Protein AF-A0A512IS83-F1 (afdb_monomer_lite)

Sequence (180 aa):
MSALTPNPHRARMHGPIPAVVPPTDVPPQGSPLRDGRAPLRHCPACGGERQLVRRSDGSGVGFRLFCSGCNSAKQKAYRAAHPGFSTTKNRRWQCANPEKRRAHQAVCRALRSGTLTKGPCATCGTTKRVEAHHEDYARPLVVTWFCRRHHLARHREIAAETAAATHQKLYRETRGSAHV

Organism: NCBI:txid1176176

pLDDT: mean 80.38, std 16.74, range [46.81, 97.44]

Secondary structure (DSSP, 8-state):
----PPP-------PPPP----------TTPPPTTSPPPEEE-TTT--EEEPPBPSSS-SS-B-SS-HHHHHHHHHHHHHHSTTHHHHHHHHHHHH-HHHHHHHHHHHHHHHHTSS-PPPPTTT---TTEEEE-S-TTSTT--EEEEHHHHHHHHHHHHHHHHHHHHHHHHHHHHHTT--

Radius of gyration: 33.94 Å; chains: 1; bounding box: 106×54×71 Å

Foldseek 3Di:
DDDDDDDDDDDDDPDDDPPPPDPPPPPPPDDDDPPPFADWDAAPVPRDIDGFDDDPLPPGPDTDNHDPVVVVVVVVVVCVVPPCPVVVVVVVVCVVCVLQVVLVVVCVVCCVVVVDDAFAAPPPRHPPQWDWDDPDSVPSRPTHIHHPNVSVVVVVVVVVVVVVVVVVVVVCVVVVVPPD

Structure (mmCIF, N/CA/C/O backbone):
data_AF-A0A512IS83-F1
#
_entry.id   AF-A0A512IS83-F1
#
loop_
_atom_site.group_PDB
_atom_site.id
_atom_site.type_symbol
_atom_site.label_atom_id
_atom_site.label_alt_id
_atom_site.label_comp_id
_atom_site.label_asym_id
_atom_site.label_entity_id
_atom_site.label_seq_id
_atom_site.pdbx_PDB_ins_code
_atom_site.Cartn_x
_atom_site.Cartn_y
_atom_site.Cartn_z
_atom_site.occupancy
_atom_site.B_iso_or_equiv
_atom_site.auth_seq_id
_atom_site.auth_comp_id
_atom_site.auth_asym_id
_atom_site.auth_atom_id
_atom_site.pdbx_PDB_model_num
ATOM 1 N N . MET A 1 1 ? 85.974 -36.947 -41.679 1.00 53.56 1 MET A N 1
ATOM 2 C CA . MET A 1 1 ? 86.703 -36.710 -40.418 1.00 53.56 1 MET A CA 1
ATOM 3 C C . MET A 1 1 ? 87.135 -35.260 -40.400 1.00 53.56 1 MET A C 1
ATOM 5 O O . MET A 1 1 ? 88.064 -34.909 -41.109 1.00 53.56 1 MET A O 1
ATOM 9 N N . SER A 1 2 ? 86.413 -34.417 -39.665 1.00 49.31 2 SER A N 1
ATOM 10 C CA . SER A 1 2 ? 86.765 -33.007 -39.488 1.00 49.31 2 SER A CA 1
ATOM 11 C C . SER A 1 2 ? 86.491 -32.654 -38.037 1.00 49.31 2 SER A C 1
ATOM 13 O O . SER A 1 2 ? 85.346 -32.485 -37.630 1.00 49.31 2 SER A O 1
ATOM 15 N N . ALA A 1 3 ? 87.565 -32.644 -37.255 1.00 50.62 3 ALA A N 1
ATOM 16 C CA . ALA A 1 3 ? 87.591 -32.067 -35.928 1.00 50.62 3 ALA A CA 1
ATOM 17 C C . ALA A 1 3 ? 87.658 -30.542 -36.077 1.00 50.62 3 ALA A C 1
ATOM 19 O O . ALA A 1 3 ? 88.547 -30.030 -36.757 1.00 50.62 3 ALA A O 1
ATOM 20 N N . LEU A 1 4 ? 86.731 -29.829 -35.440 1.00 57.41 4 LEU A N 1
ATOM 21 C CA . LEU A 1 4 ? 86.860 -28.401 -35.175 1.00 57.41 4 LEU A CA 1
ATOM 22 C C . LEU A 1 4 ? 86.756 -28.186 -33.665 1.00 57.41 4 LEU A C 1
ATOM 24 O O . LEU A 1 4 ? 85.874 -28.704 -32.984 1.00 57.41 4 LEU A O 1
ATOM 28 N N . THR A 1 5 ? 87.761 -27.475 -33.182 1.00 61.50 5 THR A N 1
ATOM 29 C CA . THR A 1 5 ? 88.147 -27.165 -31.808 1.00 61.50 5 THR A CA 1
ATOM 30 C C . THR A 1 5 ? 87.130 -26.299 -31.050 1.00 61.50 5 THR A C 1
ATOM 32 O O . THR A 1 5 ? 86.415 -25.514 -31.676 1.00 61.50 5 THR A O 1
ATOM 35 N N . PRO A 1 6 ? 87.098 -26.357 -29.704 1.00 55.69 6 PRO A N 1
ATOM 36 C CA . PRO A 1 6 ? 86.216 -25.520 -28.894 1.00 55.69 6 PRO A CA 1
ATOM 37 C C . PRO A 1 6 ? 86.684 -24.055 -28.849 1.00 55.69 6 PRO A C 1
ATOM 39 O O . PRO A 1 6 ? 87.862 -23.766 -28.649 1.00 55.69 6 PRO A O 1
ATOM 42 N N . ASN A 1 7 ? 85.732 -23.132 -29.015 1.00 55.44 7 ASN A N 1
ATOM 43 C CA . ASN A 1 7 ? 85.919 -21.682 -28.919 1.00 55.44 7 ASN A CA 1
ATOM 44 C C . ASN A 1 7 ? 85.862 -21.221 -27.444 1.00 55.44 7 ASN A C 1
ATOM 46 O O . ASN A 1 7 ? 84.820 -21.397 -26.804 1.00 55.44 7 ASN A O 1
ATOM 50 N N . PRO A 1 8 ? 86.927 -20.610 -26.893 1.00 62.22 8 PRO A N 1
ATOM 51 C CA . PRO A 1 8 ? 86.963 -20.120 -25.526 1.00 62.22 8 PRO A CA 1
ATOM 52 C C . PRO A 1 8 ? 86.670 -18.619 -25.514 1.00 62.22 8 PRO A C 1
ATOM 54 O O . PRO A 1 8 ? 87.587 -17.804 -25.511 1.00 62.22 8 PRO A O 1
ATOM 57 N N . HIS A 1 9 ? 85.400 -18.213 -25.492 1.00 52.75 9 HIS A N 1
ATOM 58 C CA . HIS A 1 9 ? 85.104 -16.806 -25.234 1.00 52.75 9 HIS A CA 1
ATOM 59 C C . HIS A 1 9 ? 83.793 -16.584 -24.478 1.00 52.75 9 HIS A C 1
ATOM 61 O O . HIS A 1 9 ? 82.695 -16.786 -24.987 1.00 52.75 9 HIS A O 1
ATOM 67 N N . ARG A 1 10 ? 83.983 -16.012 -23.283 1.00 55.38 10 ARG A N 1
ATOM 68 C CA . ARG A 1 10 ? 83.049 -15.203 -22.489 1.00 55.38 10 ARG A CA 1
ATOM 69 C C . ARG A 1 10 ? 81.979 -15.940 -21.691 1.00 55.38 10 ARG A C 1
ATOM 71 O O . ARG A 1 10 ? 80.798 -15.947 -22.023 1.00 55.38 10 ARG A O 1
ATOM 78 N N . ALA A 1 11 ? 82.403 -16.316 -20.485 1.00 58.56 11 ALA A N 1
ATOM 79 C CA . ALA A 1 11 ? 81.609 -16.120 -19.280 1.00 58.56 11 ALA A CA 1
ATOM 80 C C . ALA A 1 11 ? 81.008 -14.698 -19.272 1.00 58.56 11 ALA A C 1
ATOM 82 O O . ALA A 1 11 ? 81.702 -13.705 -19.044 1.00 58.56 11 ALA A O 1
ATOM 83 N N . ARG A 1 12 ? 79.712 -14.590 -19.575 1.00 59.53 12 ARG A N 1
ATOM 84 C CA . ARG A 1 12 ? 78.915 -13.399 -19.285 1.00 59.53 12 ARG A CA 1
ATOM 85 C C . ARG A 1 12 ? 78.218 -13.631 -17.950 1.00 59.53 12 ARG A C 1
ATOM 87 O O . ARG A 1 12 ? 77.376 -14.515 -17.813 1.00 59.53 12 ARG A O 1
ATOM 94 N N . MET A 1 13 ? 78.630 -12.827 -16.978 1.00 55.66 13 MET A N 1
ATOM 95 C CA . MET A 1 13 ? 78.009 -12.660 -15.671 1.00 55.66 13 MET A CA 1
ATOM 96 C C . MET A 1 13 ? 76.494 -12.486 -15.842 1.00 55.66 13 MET A C 1
ATOM 98 O O . MET A 1 13 ? 76.049 -11.513 -16.450 1.00 55.66 13 MET A O 1
ATOM 102 N N . HIS A 1 14 ? 75.708 -13.432 -15.333 1.00 58.84 14 HIS A N 1
ATOM 103 C CA . HIS A 1 14 ? 74.267 -13.257 -15.203 1.00 58.84 14 HIS A CA 1
ATOM 104 C C . HIS A 1 14 ? 74.039 -12.418 -13.943 1.00 58.84 14 HIS A C 1
ATOM 106 O O . HIS A 1 14 ? 74.026 -12.940 -12.832 1.00 58.84 14 HIS A O 1
ATOM 112 N N . GLY A 1 15 ? 73.938 -11.098 -14.112 1.00 63.22 15 GLY A N 1
ATOM 113 C CA . GLY A 1 15 ? 73.356 -10.243 -13.080 1.00 63.22 15 GLY A CA 1
ATOM 114 C C . GLY A 1 15 ? 71.872 -10.594 -12.899 1.00 63.22 15 GLY A C 1
ATOM 115 O O . GLY A 1 15 ? 71.240 -11.038 -13.864 1.00 63.22 15 GLY A O 1
ATOM 116 N N . PRO A 1 16 ? 71.302 -10.435 -11.693 1.00 66.38 16 PRO A N 1
ATOM 117 C CA . PRO A 1 16 ? 69.899 -10.741 -11.458 1.00 66.38 16 PRO A CA 1
ATOM 118 C C . PRO A 1 16 ? 69.015 -9.869 -12.356 1.00 66.38 16 PRO A C 1
ATOM 120 O O . PRO A 1 16 ? 69.160 -8.647 -12.407 1.00 66.38 16 PRO A O 1
ATOM 123 N N . ILE A 1 17 ? 68.110 -10.525 -13.079 1.00 60.97 17 ILE A N 1
ATOM 124 C CA . ILE A 1 17 ? 67.075 -9.887 -13.893 1.00 60.97 17 ILE A CA 1
ATOM 125 C C . ILE A 1 17 ? 66.240 -9.006 -12.948 1.00 60.97 17 ILE A C 1
ATOM 127 O O . ILE A 1 17 ? 65.743 -9.533 -11.948 1.00 60.97 17 ILE A O 1
ATOM 131 N N . PRO A 1 18 ? 66.073 -7.694 -13.203 1.00 56.53 18 PRO A N 1
ATOM 132 C CA . PRO A 1 18 ? 65.183 -6.885 -12.385 1.00 56.53 18 PRO A CA 1
ATOM 133 C C . PRO A 1 18 ? 63.773 -7.463 -12.498 1.00 56.53 18 PRO A C 1
ATOM 135 O O . PRO A 1 18 ? 63.271 -7.689 -13.601 1.00 56.53 18 PRO A O 1
ATOM 138 N N . ALA A 1 19 ? 63.154 -7.736 -11.351 1.00 57.81 19 ALA A N 1
ATOM 139 C CA . ALA A 1 19 ? 61.785 -8.214 -11.292 1.00 57.81 19 ALA A CA 1
ATOM 140 C C . ALA A 1 19 ? 60.881 -7.194 -11.994 1.00 57.81 19 ALA A C 1
ATOM 142 O O . ALA A 1 19 ? 60.664 -6.087 -11.498 1.00 57.81 19 ALA A O 1
ATOM 143 N N . VAL A 1 20 ? 60.368 -7.567 -13.165 1.00 54.25 20 VAL A N 1
ATOM 144 C CA . VAL A 1 20 ? 59.258 -6.866 -13.799 1.00 54.25 20 VAL A CA 1
ATOM 145 C C . VAL A 1 20 ? 58.059 -7.099 -12.891 1.00 54.25 20 VAL A C 1
ATOM 147 O O . VAL A 1 20 ? 57.414 -8.143 -12.949 1.00 54.25 20 VAL A O 1
ATOM 150 N N . VAL A 1 21 ? 57.805 -6.150 -11.994 1.00 58.38 21 VAL A N 1
ATOM 151 C CA . VAL A 1 21 ? 56.529 -6.053 -11.289 1.00 58.38 21 VAL A CA 1
ATOM 152 C C . VAL A 1 21 ? 55.463 -5.809 -12.359 1.00 58.38 21 VAL A C 1
ATOM 154 O O . VAL A 1 21 ? 55.519 -4.773 -13.027 1.00 58.38 21 VAL A O 1
ATOM 157 N N . PRO A 1 22 ? 54.524 -6.744 -12.597 1.00 56.91 22 PRO A N 1
ATOM 158 C CA . PRO A 1 22 ? 53.396 -6.449 -13.467 1.00 56.91 22 PRO A CA 1
ATOM 159 C C . PRO A 1 22 ? 52.622 -5.278 -12.845 1.00 56.91 22 PRO A C 1
ATOM 161 O O . PRO A 1 22 ? 52.518 -5.231 -11.616 1.00 56.91 22 PRO A O 1
ATOM 164 N N . PRO A 1 23 ? 52.077 -4.332 -13.632 1.00 52.66 23 PRO A N 1
ATOM 165 C CA . PRO A 1 23 ? 51.208 -3.303 -13.081 1.00 52.66 23 PRO A CA 1
ATOM 166 C C . PRO A 1 23 ? 49.974 -3.989 -12.486 1.00 52.66 23 PRO A C 1
ATOM 168 O O . PRO A 1 23 ? 49.037 -4.362 -13.191 1.00 52.66 23 PRO A O 1
ATOM 171 N N . THR A 1 24 ? 49.985 -4.203 -11.173 1.00 56.38 24 THR A N 1
ATOM 172 C CA . THR A 1 24 ? 48.832 -4.666 -10.407 1.00 56.38 24 THR A CA 1
ATOM 173 C C . THR A 1 24 ? 47.907 -3.485 -10.155 1.00 56.38 24 THR A C 1
ATOM 175 O O . THR A 1 24 ? 47.697 -3.090 -9.017 1.00 56.38 24 THR A O 1
ATOM 178 N N . ASP A 1 25 ? 47.353 -2.929 -11.226 1.00 52.34 25 ASP A N 1
ATOM 179 C CA . ASP A 1 25 ? 46.184 -2.053 -11.166 1.00 52.34 25 ASP A CA 1
ATOM 180 C C . ASP A 1 25 ? 45.029 -2.719 -11.916 1.00 52.34 25 ASP A C 1
ATOM 182 O O . ASP A 1 25 ? 44.383 -2.153 -12.796 1.00 52.34 25 ASP A O 1
ATOM 186 N N . VAL A 1 26 ? 44.753 -3.974 -11.553 1.00 52.50 26 VAL A N 1
ATOM 187 C CA . VAL A 1 26 ? 43.398 -4.504 -11.693 1.00 52.50 26 VAL A CA 1
ATOM 188 C C . VAL A 1 26 ? 42.671 -4.093 -10.414 1.00 52.50 26 VAL A C 1
ATOM 190 O O . VAL A 1 26 ? 42.931 -4.688 -9.364 1.00 52.50 26 VAL A O 1
ATOM 193 N N . PRO A 1 27 ? 41.800 -3.066 -10.446 1.00 46.94 27 PRO A N 1
ATOM 194 C CA . PRO A 1 27 ? 41.073 -2.665 -9.255 1.00 46.94 27 PRO A CA 1
ATOM 195 C C . PRO A 1 27 ? 40.234 -3.851 -8.759 1.00 46.94 27 PRO A C 1
ATOM 197 O O . PRO A 1 27 ? 39.613 -4.551 -9.570 1.00 46.94 27 PRO A O 1
ATOM 200 N N . PRO A 1 28 ? 40.190 -4.101 -7.439 1.00 47.38 28 PRO A N 1
ATOM 201 C CA . PRO A 1 28 ? 39.366 -5.161 -6.890 1.00 47.38 28 PRO A CA 1
ATOM 202 C C . PRO A 1 28 ? 37.912 -4.899 -7.280 1.00 47.38 28 PRO A C 1
ATOM 204 O O . PRO A 1 28 ? 37.359 -3.823 -7.033 1.00 47.38 28 PRO A O 1
ATOM 207 N N . GLN A 1 29 ? 37.296 -5.898 -7.907 1.00 46.97 29 GLN A N 1
ATOM 208 C CA . GLN A 1 29 ? 35.868 -5.935 -8.196 1.00 46.97 29 GLN A CA 1
ATOM 209 C C . GLN A 1 29 ? 35.094 -5.766 -6.875 1.00 46.97 29 GLN A C 1
ATOM 211 O O . GLN A 1 29 ? 34.827 -6.747 -6.186 1.00 46.97 29 GLN A O 1
ATOM 216 N N . GLY A 1 30 ? 34.740 -4.530 -6.500 1.00 50.91 30 GLY A N 1
ATOM 217 C CA . GLY A 1 30 ? 33.814 -4.280 -5.391 1.00 50.91 30 GLY A CA 1
ATOM 218 C C . GLY A 1 30 ? 34.139 -3.191 -4.365 1.00 50.91 30 GLY A C 1
ATOM 219 O O . GLY A 1 30 ? 33.435 -3.144 -3.359 1.00 50.91 30 GLY A O 1
ATOM 220 N N . SER A 1 31 ? 35.109 -2.297 -4.568 1.00 46.81 31 SER A N 1
ATOM 221 C CA . SER A 1 31 ? 35.265 -1.144 -3.659 1.00 46.81 31 SER A CA 1
ATOM 222 C C . SER A 1 31 ? 34.161 -0.094 -3.893 1.00 46.81 31 SER A C 1
ATOM 224 O O . SER A 1 31 ? 33.989 0.357 -5.028 1.00 46.81 31 SER A O 1
ATOM 226 N N . PRO A 1 32 ? 33.392 0.333 -2.869 1.00 50.28 32 PRO A N 1
ATOM 227 C CA . PRO A 1 32 ? 32.450 1.437 -3.021 1.00 50.28 32 PRO A CA 1
ATOM 228 C C . PRO A 1 32 ? 33.224 2.748 -3.225 1.00 50.28 32 PRO A C 1
ATOM 230 O O . PRO A 1 32 ? 34.070 3.113 -2.411 1.00 50.28 32 PRO A O 1
ATOM 233 N N . LEU A 1 33 ? 32.937 3.442 -4.327 1.00 51.22 33 LEU A N 1
ATOM 234 C CA . LEU A 1 33 ? 33.508 4.749 -4.664 1.00 51.22 33 LEU A CA 1
ATOM 235 C C . LEU A 1 33 ? 33.278 5.733 -3.495 1.00 51.22 33 LEU A C 1
ATOM 237 O O . LEU A 1 33 ? 32.145 5.900 -3.034 1.00 51.22 33 LEU A O 1
ATOM 241 N N . ARG A 1 34 ? 34.355 6.354 -2.993 1.00 50.44 34 ARG A N 1
ATOM 242 C CA . ARG A 1 34 ? 34.392 7.226 -1.792 1.00 50.44 34 ARG A CA 1
ATOM 243 C C . ARG A 1 34 ? 33.615 8.544 -1.951 1.00 50.44 34 ARG A C 1
ATOM 245 O O . ARG A 1 34 ? 33.429 9.274 -0.986 1.00 50.44 34 ARG A O 1
ATOM 252 N N . ASP A 1 35 ? 33.125 8.818 -3.148 1.00 59.22 35 ASP A N 1
ATOM 253 C CA . ASP A 1 35 ? 32.505 10.061 -3.610 1.00 59.22 35 ASP A CA 1
ATOM 254 C C . ASP A 1 35 ? 30.959 10.010 -3.585 1.00 59.22 35 ASP A C 1
ATOM 256 O O . ASP A 1 35 ? 30.274 10.850 -4.166 1.00 59.22 35 ASP A O 1
ATOM 260 N N . GLY A 1 36 ? 30.371 9.020 -2.898 1.00 57.31 36 GLY A N 1
ATOM 261 C CA . GLY A 1 36 ? 28.918 8.928 -2.681 1.00 57.31 36 GLY A CA 1
ATOM 262 C C . GLY A 1 36 ? 28.108 8.548 -3.929 1.00 57.31 36 GLY A C 1
ATOM 263 O O . GLY A 1 36 ? 26.877 8.465 -3.879 1.00 57.31 36 GLY A O 1
ATOM 264 N N . ARG A 1 37 ? 28.779 8.273 -5.054 1.00 61.12 37 ARG A N 1
ATOM 265 C CA . ARG A 1 37 ? 28.164 7.702 -6.255 1.00 61.12 37 ARG A CA 1
ATOM 266 C C . ARG A 1 37 ? 27.782 6.248 -6.022 1.00 61.12 37 ARG A C 1
ATOM 268 O O . ARG A 1 37 ? 28.583 5.441 -5.563 1.00 61.12 37 ARG A O 1
ATOM 275 N N . ALA A 1 38 ? 26.561 5.889 -6.413 1.00 61.91 38 ALA A N 1
ATOM 276 C 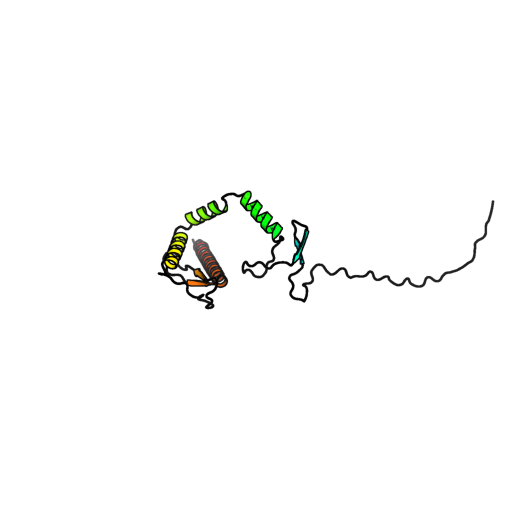CA . ALA A 1 38 ? 26.134 4.495 -6.408 1.00 61.91 38 ALA A CA 1
ATOM 277 C C . ALA A 1 38 ? 27.067 3.645 -7.298 1.00 61.91 38 ALA A C 1
ATOM 279 O O . ALA A 1 38 ? 27.454 4.127 -8.370 1.00 61.91 38 ALA A O 1
ATOM 280 N N . PRO A 1 39 ? 27.398 2.402 -6.895 1.00 66.62 39 PRO A N 1
ATOM 281 C CA . PRO A 1 39 ? 28.349 1.572 -7.625 1.00 66.62 39 PRO A CA 1
ATOM 282 C C . PRO A 1 39 ? 27.875 1.331 -9.061 1.00 66.62 39 PRO A C 1
ATOM 284 O O . PRO A 1 39 ? 26.671 1.188 -9.312 1.00 66.62 39 PRO A O 1
ATOM 287 N N . LEU A 1 40 ? 28.821 1.301 -10.000 1.00 69.44 40 LEU A N 1
ATOM 288 C CA . LEU A 1 40 ? 28.563 0.923 -11.387 1.00 69.44 40 LEU A CA 1
ATOM 289 C C . LEU A 1 40 ? 28.290 -0.586 -11.446 1.00 69.44 40 LEU A C 1
ATOM 291 O O . LEU A 1 40 ? 28.954 -1.381 -10.782 1.00 69.44 40 LEU A O 1
ATOM 295 N N . ARG A 1 41 ? 27.255 -0.989 -12.188 1.00 73.81 41 ARG A N 1
ATOM 296 C CA . ARG A 1 41 ? 26.955 -2.400 -12.476 1.00 73.81 41 ARG A CA 1
ATOM 297 C C . ARG A 1 41 ? 26.498 -2.555 -13.916 1.00 73.81 41 ARG A C 1
ATOM 299 O O . ARG A 1 41 ? 25.835 -1.676 -14.460 1.00 73.81 41 ARG A O 1
ATOM 306 N N . HIS A 1 42 ? 26.776 -3.714 -14.492 1.00 85.50 42 HIS A N 1
ATOM 307 C CA . HIS A 1 42 ? 26.310 -4.082 -15.823 1.00 85.50 42 HIS A CA 1
ATOM 308 C C . HIS A 1 42 ? 24.864 -4.591 -15.778 1.00 85.50 42 HIS A C 1
ATOM 310 O O . HIS A 1 42 ? 24.453 -5.281 -14.842 1.00 85.50 42 HIS A O 1
ATOM 316 N N . CYS A 1 43 ? 24.065 -4.233 -16.783 1.00 85.44 43 CYS A N 1
ATOM 317 C CA . CYS A 1 43 ? 22.715 -4.765 -16.948 1.00 85.44 43 CYS A CA 1
ATOM 318 C C . CYS A 1 43 ? 22.772 -6.218 -17.459 1.00 85.44 43 CYS A C 1
ATOM 320 O O . CYS A 1 43 ? 23.258 -6.419 -18.571 1.00 85.44 43 CYS A O 1
ATOM 322 N N . PRO A 1 44 ? 22.182 -7.215 -16.769 1.00 85.94 44 PRO A N 1
ATOM 323 C CA . PRO A 1 44 ? 22.220 -8.610 -17.226 1.00 85.94 44 PRO A CA 1
ATOM 324 C C . PRO A 1 44 ? 21.539 -8.865 -18.579 1.00 85.94 44 PRO A C 1
ATOM 326 O O . PRO A 1 44 ? 21.772 -9.895 -19.192 1.00 85.94 44 PRO A O 1
ATOM 329 N N . ALA A 1 45 ? 20.667 -7.959 -19.035 1.00 86.88 45 ALA A N 1
ATOM 330 C CA . ALA A 1 45 ? 19.942 -8.117 -20.298 1.00 86.88 45 ALA A CA 1
ATOM 331 C C . ALA A 1 45 ? 20.648 -7.491 -21.508 1.00 86.88 45 ALA A C 1
ATOM 333 O O . ALA A 1 45 ? 20.437 -7.949 -22.621 1.00 86.88 45 ALA A O 1
ATOM 334 N N . CYS A 1 46 ? 21.420 -6.418 -21.320 1.00 88.69 46 CYS A N 1
ATOM 335 C CA . CYS A 1 46 ? 22.019 -5.678 -22.438 1.00 88.69 46 CYS A CA 1
ATOM 336 C C . CYS A 1 46 ? 23.524 -5.443 -22.292 1.00 88.69 46 CYS A C 1
ATOM 338 O O . CYS A 1 46 ? 24.098 -4.758 -23.126 1.00 88.69 46 CYS A O 1
ATOM 340 N N . GLY A 1 47 ? 24.152 -5.905 -21.207 1.00 84.56 47 GLY A N 1
ATOM 341 C CA . GLY A 1 47 ? 25.576 -5.701 -20.918 1.00 84.56 47 GLY A CA 1
ATOM 342 C C . GLY A 1 47 ? 25.965 -4.266 -20.549 1.00 84.56 47 GLY A C 1
ATOM 343 O O . GLY A 1 47 ? 26.975 -4.074 -19.889 1.00 84.56 47 GLY A O 1
ATOM 344 N N . GLY A 1 48 ? 25.152 -3.266 -20.901 1.00 84.69 48 GLY A N 1
ATOM 345 C CA . GLY A 1 48 ? 25.466 -1.852 -20.689 1.00 84.69 48 GLY A CA 1
ATOM 346 C C . GLY A 1 48 ? 25.792 -1.498 -19.235 1.00 84.69 48 GLY A C 1
ATOM 347 O O . GLY A 1 48 ? 25.049 -1.863 -18.311 1.00 84.69 48 GLY A O 1
ATOM 348 N N . GLU A 1 49 ? 26.887 -0.760 -19.060 1.00 80.56 49 GLU A N 1
ATOM 349 C CA . GLU A 1 49 ? 27.309 -0.194 -17.784 1.00 80.56 49 GLU A CA 1
ATOM 350 C C . GLU A 1 49 ? 26.316 0.881 -17.327 1.00 80.56 49 GLU A C 1
ATOM 352 O O . GLU A 1 49 ? 25.857 1.727 -18.099 1.00 80.56 49 GLU A O 1
ATOM 357 N N . ARG A 1 50 ? 25.912 0.822 -16.057 1.00 72.75 50 ARG A N 1
ATOM 358 C CA . ARG A 1 50 ? 24.967 1.777 -15.478 1.00 72.75 50 ARG A CA 1
ATOM 359 C C . ARG A 1 50 ? 25.289 2.071 -14.029 1.00 72.75 50 ARG A C 1
ATOM 361 O O . ARG A 1 50 ? 25.564 1.177 -13.231 1.00 72.75 50 ARG A O 1
ATOM 368 N N . GLN A 1 51 ? 25.087 3.327 -13.660 1.00 67.69 51 GLN A N 1
ATOM 369 C CA . GLN A 1 51 ? 24.998 3.715 -12.266 1.00 67.69 51 GLN A CA 1
ATOM 370 C C . GLN A 1 51 ? 23.712 3.151 -11.652 1.00 67.69 51 GLN A C 1
ATOM 372 O O . GLN A 1 51 ? 22.608 3.300 -12.196 1.00 67.69 51 GLN A O 1
ATOM 377 N N . LEU A 1 52 ? 23.843 2.458 -10.522 1.00 65.00 52 LEU A N 1
ATOM 378 C CA . LEU A 1 52 ? 22.690 1.886 -9.850 1.00 65.00 52 LEU A CA 1
ATOM 379 C C . LEU A 1 52 ? 21.746 2.978 -9.340 1.00 65.00 52 LEU A C 1
ATOM 381 O O . LEU A 1 52 ? 22.076 3.773 -8.467 1.00 65.00 52 LEU A O 1
ATOM 385 N N . VAL A 1 53 ? 20.513 2.969 -9.844 1.00 67.38 53 VAL A N 1
ATOM 386 C CA . VAL A 1 53 ? 19.455 3.836 -9.318 1.00 67.38 53 VAL A CA 1
ATOM 387 C C . VAL A 1 53 ? 18.849 3.160 -8.092 1.00 67.38 53 VAL A C 1
ATOM 389 O O . VAL A 1 53 ? 18.351 2.028 -8.186 1.00 67.38 53 VAL A O 1
ATOM 392 N N . ARG A 1 54 ? 18.869 3.853 -6.948 1.00 63.69 54 ARG A N 1
ATOM 393 C CA . ARG A 1 54 ? 18.221 3.393 -5.714 1.00 63.69 54 ARG A CA 1
ATOM 394 C C . ARG A 1 54 ? 16.735 3.144 -5.969 1.00 63.69 54 ARG A C 1
ATOM 396 O O . ARG A 1 54 ? 16.064 3.919 -6.659 1.00 63.69 54 ARG A O 1
ATOM 403 N N . ARG A 1 55 ? 16.202 2.046 -5.432 1.00 64.44 55 ARG A N 1
ATOM 404 C CA . ARG A 1 55 ? 14.763 1.774 -5.497 1.00 64.44 55 ARG A CA 1
ATOM 405 C C . ARG A 1 55 ? 14.023 2.850 -4.703 1.00 64.44 55 ARG A C 1
ATOM 407 O O . ARG A 1 55 ? 14.332 3.119 -3.546 1.00 64.44 55 ARG A O 1
ATOM 414 N N . SER A 1 56 ? 13.040 3.473 -5.341 1.00 61.12 56 SER A N 1
ATOM 415 C CA . SER A 1 56 ? 12.204 4.520 -4.741 1.00 61.12 56 SER A CA 1
ATOM 416 C C . SER A 1 56 ? 11.075 3.947 -3.873 1.00 61.12 56 SER A C 1
ATOM 418 O O . SER A 1 56 ? 10.233 4.697 -3.393 1.00 61.12 56 SER A O 1
ATOM 420 N N . ASP A 1 57 ? 11.036 2.624 -3.686 1.00 60.22 57 ASP A N 1
ATOM 421 C CA . ASP A 1 57 ? 9.966 1.883 -3.004 1.00 60.22 57 ASP A CA 1
ATOM 422 C C . ASP A 1 57 ? 9.998 2.005 -1.468 1.00 60.22 57 ASP A C 1
ATOM 424 O O . ASP A 1 57 ? 9.195 1.379 -0.780 1.00 60.22 57 ASP A O 1
ATOM 428 N N . GLY A 1 58 ? 10.890 2.841 -0.926 1.00 53.88 58 GLY A N 1
ATOM 429 C CA . GLY A 1 58 ? 10.969 3.149 0.502 1.00 53.88 58 GLY A CA 1
ATOM 430 C C . GLY A 1 58 ? 11.645 2.073 1.355 1.00 53.88 58 GLY A C 1
ATOM 431 O O . GLY A 1 58 ? 11.787 2.282 2.554 1.00 53.88 58 GLY A O 1
ATOM 432 N N . SER A 1 59 ? 12.102 0.962 0.760 1.00 56.69 59 SER A N 1
ATOM 433 C CA . SER A 1 59 ? 12.870 -0.089 1.456 1.00 56.69 59 SER A CA 1
ATOM 434 C C . SER A 1 59 ? 14.338 0.284 1.689 1.00 56.69 59 SER A C 1
ATOM 436 O O . SER A 1 59 ? 15.022 -0.312 2.509 1.00 56.69 59 SER A O 1
ATOM 438 N N . GLY A 1 60 ? 14.824 1.303 0.983 1.00 54.59 60 GLY A N 1
ATOM 439 C CA . GLY A 1 60 ? 16.049 2.025 1.296 1.00 54.59 60 GLY A CA 1
ATOM 440 C C . GLY A 1 60 ? 17.387 1.318 1.044 1.00 54.59 60 GLY A C 1
ATOM 441 O O . GLY A 1 60 ? 18.413 1.997 1.022 1.00 54.59 60 GLY A O 1
ATOM 442 N N . VAL A 1 61 ? 17.399 0.013 0.780 1.00 55.19 61 VAL A N 1
ATOM 443 C CA . VAL A 1 61 ? 18.649 -0.768 0.675 1.00 55.19 61 VAL A CA 1
ATOM 444 C C . VAL A 1 61 ? 18.759 -1.604 -0.606 1.00 55.19 61 VAL A C 1
ATOM 446 O O . VAL A 1 61 ? 19.554 -2.530 -0.683 1.00 55.19 61 VAL A O 1
ATOM 449 N N . GLY A 1 62 ? 17.973 -1.287 -1.641 1.00 65.50 62 GLY A N 1
ATOM 450 C CA . GLY A 1 62 ? 17.961 -2.049 -2.894 1.00 65.50 62 GLY A CA 1
ATOM 451 C C . GLY A 1 62 ? 18.274 -1.218 -4.136 1.00 65.50 62 GLY A C 1
ATOM 452 O O . GLY A 1 62 ? 17.822 -0.077 -4.273 1.00 65.50 62 GLY A O 1
ATOM 453 N N . PHE A 1 63 ? 18.962 -1.835 -5.098 1.00 73.69 63 PHE A N 1
ATOM 454 C CA . PHE A 1 63 ? 19.174 -1.299 -6.443 1.00 73.69 63 PHE A CA 1
ATOM 455 C C . PHE A 1 63 ? 18.361 -2.083 -7.486 1.00 73.69 63 PHE A C 1
ATOM 457 O O . PHE A 1 63 ? 18.038 -3.254 -7.284 1.00 73.69 63 PHE A O 1
ATOM 464 N N . ARG A 1 64 ? 17.990 -1.449 -8.609 1.00 75.62 64 ARG A N 1
ATOM 465 C CA . ARG A 1 64 ? 17.307 -2.160 -9.710 1.00 75.62 64 ARG A CA 1
ATOM 466 C C . ARG A 1 64 ? 18.294 -3.033 -10.490 1.00 75.62 64 ARG A C 1
ATOM 468 O O . ARG A 1 64 ? 19.293 -2.508 -10.977 1.00 75.62 64 ARG A O 1
ATOM 475 N N . LEU A 1 65 ? 17.933 -4.307 -10.674 1.00 78.94 65 LEU A N 1
ATOM 476 C CA . LEU A 1 65 ? 18.716 -5.331 -11.385 1.00 78.94 65 LEU A CA 1
ATOM 477 C C . LEU A 1 65 ? 18.934 -5.024 -12.877 1.00 78.94 65 LEU A C 1
ATOM 479 O O . LEU A 1 65 ? 20.019 -5.246 -13.394 1.00 78.94 65 LEU A O 1
ATOM 483 N N . PHE A 1 66 ? 17.923 -4.494 -13.570 1.00 84.88 66 PHE A N 1
ATOM 484 C CA . PHE A 1 66 ? 17.994 -4.174 -15.001 1.00 84.88 66 PHE A CA 1
ATOM 485 C C . PHE A 1 66 ? 18.117 -2.665 -15.233 1.00 84.88 66 PHE A C 1
ATOM 487 O O . PHE A 1 66 ? 17.712 -1.857 -14.385 1.00 84.88 66 PHE A O 1
ATOM 494 N N . CYS A 1 67 ? 18.633 -2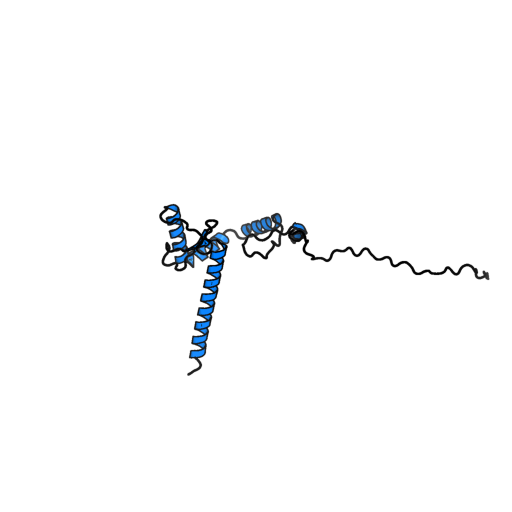.274 -16.406 1.00 85.69 67 CYS A N 1
ATOM 495 C CA . CYS A 1 67 ? 18.606 -0.877 -16.831 1.00 85.69 67 CYS A CA 1
ATOM 496 C C . CYS A 1 67 ? 17.170 -0.358 -16.979 1.00 85.69 67 CYS A C 1
ATOM 498 O O . CYS A 1 67 ? 16.238 -1.151 -17.091 1.00 85.69 67 CYS A O 1
ATOM 500 N N . SER A 1 68 ? 16.954 0.964 -16.939 1.00 83.75 68 SER A N 1
ATOM 501 C CA . SER A 1 68 ? 15.589 1.513 -17.028 1.00 83.75 68 SER A CA 1
ATOM 502 C C . SER A 1 68 ? 14.888 1.057 -18.315 1.00 83.75 68 SER A C 1
ATOM 504 O O . SER A 1 68 ? 13.743 0.612 -18.254 1.00 83.75 68 SER A O 1
ATOM 506 N N . GLY A 1 69 ? 15.606 1.066 -19.446 1.00 88.31 69 GLY A N 1
ATOM 507 C CA . GLY A 1 69 ? 15.114 0.586 -20.741 1.00 88.31 69 GLY A CA 1
ATOM 508 C C . GLY A 1 69 ? 14.751 -0.898 -20.715 1.00 88.31 69 GLY A C 1
ATOM 509 O O . GLY A 1 69 ? 13.594 -1.246 -20.932 1.00 88.31 69 GLY A O 1
ATOM 510 N N . CYS A 1 70 ? 15.691 -1.771 -20.341 1.00 90.81 70 CYS A N 1
ATOM 511 C CA . CYS A 1 70 ? 15.451 -3.215 -20.250 1.00 90.81 70 CYS A CA 1
ATOM 512 C C . CYS A 1 70 ? 14.371 -3.575 -19.223 1.00 90.81 70 CYS A C 1
ATOM 514 O O . CYS A 1 70 ? 13.560 -4.459 -19.475 1.00 90.81 70 CYS A O 1
ATOM 516 N N . ASN A 1 71 ? 14.306 -2.889 -18.079 1.00 89.19 71 ASN A N 1
ATOM 517 C CA . ASN A 1 71 ? 13.253 -3.113 -17.089 1.00 89.19 71 ASN A CA 1
ATOM 518 C C . ASN A 1 71 ? 11.879 -2.703 -17.633 1.00 89.19 71 ASN A C 1
ATOM 520 O O . ASN A 1 71 ? 10.892 -3.390 -17.385 1.00 89.19 71 ASN A O 1
ATOM 524 N N . SER A 1 72 ? 11.815 -1.599 -18.380 1.00 90.19 72 SER A N 1
ATOM 525 C CA . SER A 1 72 ? 10.579 -1.127 -19.009 1.00 90.19 72 SER A CA 1
ATOM 526 C C . SER A 1 72 ? 10.130 -2.076 -20.119 1.00 90.19 72 SER A C 1
ATOM 528 O O . SER A 1 72 ? 8.963 -2.459 -20.149 1.00 90.19 72 SER A O 1
ATOM 530 N N . ALA A 1 73 ? 11.058 -2.537 -20.964 1.00 93.38 73 ALA A N 1
ATOM 531 C CA . ALA A 1 73 ? 10.809 -3.550 -21.987 1.00 93.38 73 ALA A CA 1
ATOM 532 C C . ALA A 1 73 ? 10.320 -4.865 -21.365 1.00 93.38 73 ALA A C 1
ATOM 534 O O . ALA A 1 73 ? 9.275 -5.383 -21.757 1.00 93.38 73 ALA A O 1
ATOM 535 N N . LYS A 1 74 ? 10.997 -5.343 -20.312 1.00 91.44 74 LYS A N 1
ATOM 536 C CA . LYS A 1 74 ? 10.584 -6.521 -19.538 1.00 91.44 74 LYS A CA 1
ATOM 537 C C . LYS A 1 74 ? 9.171 -6.357 -18.980 1.00 91.44 74 LYS A C 1
ATOM 539 O O . LYS A 1 74 ? 8.349 -7.261 -19.093 1.00 91.44 74 LYS A O 1
ATOM 544 N N . GLN A 1 75 ? 8.866 -5.206 -18.382 1.00 90.50 75 GLN A N 1
ATOM 545 C CA . GLN A 1 75 ? 7.553 -4.962 -17.792 1.00 90.50 75 GLN A CA 1
ATOM 546 C C . GLN A 1 75 ? 6.453 -4.823 -18.857 1.00 90.50 75 GLN A C 1
ATOM 548 O O . GLN A 1 75 ? 5.330 -5.270 -18.622 1.00 90.50 75 GLN A O 1
ATOM 553 N N . LYS A 1 76 ? 6.768 -4.262 -20.033 1.00 93.44 76 LYS A N 1
ATOM 554 C CA . LYS A 1 76 ? 5.873 -4.215 -21.199 1.00 93.44 76 LYS A CA 1
ATOM 555 C C . LYS A 1 76 ? 5.573 -5.622 -21.719 1.00 93.44 76 LYS A C 1
ATOM 557 O O . LYS A 1 76 ? 4.401 -5.965 -21.839 1.00 93.44 76 LYS A O 1
ATOM 562 N N . ALA A 1 77 ? 6.601 -6.442 -21.942 1.00 94.50 77 ALA A N 1
ATOM 563 C CA . ALA A 1 77 ? 6.450 -7.827 -22.389 1.00 94.50 77 ALA A CA 1
ATOM 564 C C . ALA A 1 77 ? 5.616 -8.655 -21.401 1.00 94.50 77 ALA A C 1
ATOM 566 O O . ALA A 1 77 ? 4.678 -9.332 -21.807 1.00 94.50 77 ALA A O 1
ATOM 567 N N . TYR A 1 78 ? 5.872 -8.522 -20.093 1.00 93.25 78 TYR A N 1
ATOM 568 C CA . TYR A 1 78 ? 5.079 -9.203 -19.067 1.00 93.25 78 TYR A CA 1
ATOM 569 C C . TYR A 1 78 ? 3.595 -8.818 -19.130 1.00 93.25 78 TYR A C 1
ATOM 571 O O . TYR A 1 78 ? 2.736 -9.691 -19.086 1.00 93.25 78 TYR A O 1
ATOM 579 N N . ARG A 1 79 ? 3.278 -7.523 -19.262 1.00 92.69 79 ARG A N 1
ATOM 580 C CA . ARG A 1 79 ? 1.886 -7.053 -19.375 1.00 92.69 79 ARG A CA 1
ATOM 581 C C . ARG A 1 79 ? 1.207 -7.543 -20.657 1.00 92.69 79 ARG A C 1
ATOM 583 O O . ARG A 1 79 ? 0.030 -7.873 -20.598 1.00 92.69 79 ARG A O 1
ATOM 590 N N . ALA A 1 80 ? 1.934 -7.596 -21.774 1.00 93.81 80 ALA A N 1
ATOM 591 C CA . ALA A 1 80 ? 1.422 -8.097 -23.050 1.00 93.81 80 ALA A CA 1
ATOM 592 C C . ALA A 1 80 ? 1.163 -9.611 -23.020 1.00 93.81 80 ALA A C 1
ATOM 594 O O . ALA A 1 80 ? 0.136 -10.056 -23.515 1.00 93.81 80 ALA A O 1
ATOM 595 N N . ALA A 1 81 ? 2.049 -10.384 -22.385 1.00 95.69 81 ALA A N 1
ATOM 596 C CA . ALA A 1 81 ? 1.890 -11.829 -22.211 1.00 95.69 81 ALA A CA 1
ATOM 597 C C . ALA A 1 81 ? 0.796 -12.205 -21.193 1.00 95.69 81 ALA A C 1
ATOM 599 O O . ALA A 1 81 ? 0.312 -13.331 -21.197 1.00 95.69 81 ALA A O 1
ATOM 600 N N . HIS A 1 82 ? 0.401 -11.274 -20.318 1.00 93.31 82 HIS A N 1
ATOM 601 C CA . HIS A 1 82 ? -0.600 -11.502 -19.272 1.00 93.31 82 HIS A CA 1
ATOM 602 C C . HIS A 1 82 ? -1.728 -10.458 -19.345 1.00 93.31 82 HIS A C 1
ATOM 604 O O . HIS A 1 82 ? -1.927 -9.689 -18.388 1.00 93.31 82 HIS A O 1
ATOM 610 N N . PRO A 1 83 ? -2.474 -10.393 -20.467 1.00 91.06 83 PRO A N 1
ATOM 611 C CA . PRO A 1 83 ? -3.558 -9.435 -20.613 1.00 91.06 83 PRO A CA 1
ATOM 612 C C . PRO A 1 83 ? -4.614 -9.685 -19.532 1.00 91.06 83 PRO A C 1
ATOM 614 O O . PRO A 1 83 ? -4.962 -10.816 -19.205 1.00 91.06 83 PRO A O 1
ATOM 617 N N . GLY A 1 84 ? -5.089 -8.612 -18.903 1.00 89.06 84 GLY A N 1
ATOM 618 C CA . GLY A 1 84 ? -6.114 -8.702 -17.863 1.00 89.06 84 GLY A CA 1
ATOM 619 C C . GLY A 1 84 ? -5.660 -9.295 -16.522 1.00 89.06 84 GLY A C 1
ATOM 620 O O . GLY A 1 84 ? -6.443 -9.240 -15.578 1.00 89.06 84 GLY A O 1
ATOM 621 N N . PHE A 1 85 ? -4.416 -9.770 -16.356 1.00 85.94 85 PHE A N 1
ATOM 622 C CA . PHE A 1 85 ? -3.939 -10.325 -15.076 1.00 85.94 85 PHE A CA 1
ATOM 623 C C . PHE A 1 85 ? -4.118 -9.344 -13.912 1.00 85.94 85 PHE A C 1
ATOM 625 O O . PHE A 1 85 ? -4.653 -9.703 -12.862 1.00 85.94 85 PHE A O 1
ATOM 632 N N . SER A 1 86 ? -3.740 -8.078 -14.113 1.00 83.31 86 SER A N 1
ATOM 633 C CA . SER A 1 86 ? -3.940 -7.017 -13.118 1.00 83.31 86 SER A CA 1
ATOM 634 C C . SER A 1 86 ? -5.421 -6.815 -12.785 1.00 83.31 86 SER A C 1
ATOM 636 O O . SER A 1 86 ? -5.768 -6.640 -11.618 1.00 83.31 86 SER A O 1
ATOM 638 N N . THR A 1 87 ? -6.298 -6.879 -13.789 1.00 89.50 87 THR A N 1
ATOM 639 C CA . THR A 1 87 ? -7.749 -6.719 -13.635 1.00 89.50 87 THR A CA 1
ATOM 640 C C . THR A 1 87 ? -8.356 -7.890 -12.872 1.00 89.50 87 THR A C 1
ATOM 642 O O . THR A 1 87 ? -9.086 -7.674 -11.909 1.00 89.50 87 THR A O 1
ATOM 645 N N . THR A 1 88 ? -8.006 -9.125 -13.233 1.00 92.00 88 THR A N 1
ATOM 646 C CA . THR A 1 88 ? -8.466 -10.343 -12.558 1.00 92.00 88 THR A CA 1
ATOM 647 C C . THR A 1 88 ? -7.959 -10.399 -11.123 1.00 92.00 88 THR A C 1
ATOM 649 O O . THR A 1 88 ? -8.734 -10.675 -10.212 1.00 92.00 88 THR A O 1
ATOM 652 N N . LYS A 1 89 ? -6.685 -10.066 -10.886 1.00 90.94 89 LYS A N 1
ATOM 653 C CA . LYS A 1 89 ? -6.112 -9.972 -9.537 1.00 90.94 89 LYS A CA 1
ATOM 654 C C . LYS A 1 89 ? -6.845 -8.934 -8.688 1.00 90.94 89 LYS A C 1
ATOM 656 O O . LYS A 1 89 ? -7.205 -9.225 -7.550 1.00 90.94 89 LYS A O 1
ATOM 661 N N . ASN A 1 90 ? -7.094 -7.746 -9.240 1.00 89.69 90 ASN A N 1
ATOM 662 C CA . ASN A 1 90 ? -7.832 -6.693 -8.548 1.00 89.69 90 ASN A CA 1
ATOM 663 C C . ASN A 1 90 ? -9.279 -7.124 -8.262 1.00 89.69 90 ASN A C 1
ATOM 665 O O . ASN A 1 90 ? -9.763 -6.946 -7.150 1.00 89.69 90 ASN A O 1
ATOM 669 N N . ARG A 1 91 ? -9.950 -7.765 -9.228 1.00 90.6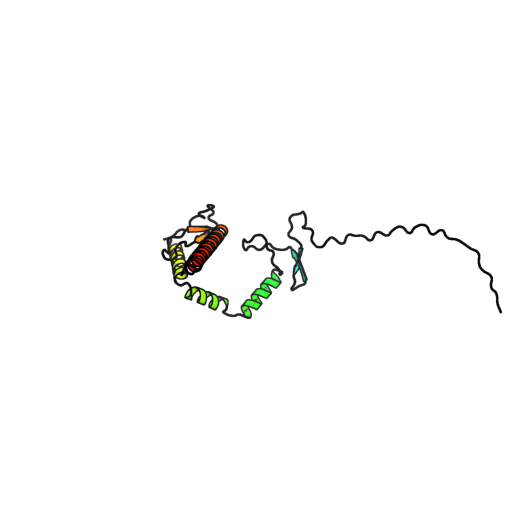9 91 ARG A N 1
ATOM 670 C CA . ARG A 1 91 ? -11.300 -8.313 -9.045 1.00 90.69 91 ARG A CA 1
ATOM 671 C C . ARG A 1 91 ? -11.334 -9.356 -7.931 1.00 90.69 91 ARG A C 1
ATOM 673 O O . ARG A 1 91 ? -12.174 -9.248 -7.048 1.00 90.69 91 ARG A O 1
ATOM 680 N N . ARG A 1 92 ? -10.395 -10.307 -7.916 1.00 94.19 92 ARG A N 1
ATOM 681 C CA . ARG A 1 92 ? -10.277 -11.307 -6.840 1.00 94.19 92 ARG A CA 1
ATOM 682 C C . ARG A 1 92 ? -10.107 -10.645 -5.475 1.00 94.19 92 ARG A C 1
ATOM 684 O O . ARG A 1 92 ? -10.816 -11.002 -4.545 1.00 94.19 92 ARG A O 1
ATOM 691 N N . TRP A 1 93 ? -9.228 -9.647 -5.367 1.00 93.81 93 TRP A N 1
ATOM 692 C CA . TRP A 1 93 ? -9.040 -8.905 -4.118 1.00 93.81 93 TRP A CA 1
ATOM 693 C C . TRP A 1 93 ? -10.321 -8.187 -3.673 1.00 93.81 93 TRP A C 1
ATOM 695 O O . TRP A 1 93 ? -10.691 -8.277 -2.506 1.00 93.81 93 TRP A O 1
ATOM 705 N N . GLN A 1 94 ? -11.025 -7.535 -4.605 1.00 92.44 94 GLN A N 1
ATOM 706 C CA . GLN A 1 94 ? -12.291 -6.846 -4.337 1.00 92.44 94 GLN A CA 1
ATOM 707 C C . GLN A 1 94 ? -13.399 -7.796 -3.881 1.00 92.44 94 GLN A C 1
ATOM 709 O O . GLN A 1 94 ? -14.165 -7.432 -2.995 1.00 92.44 94 GLN A O 1
ATOM 714 N N . CYS A 1 95 ? -13.492 -8.986 -4.480 1.00 93.62 95 CYS A N 1
ATOM 715 C CA . CYS A 1 95 ? -14.455 -10.012 -4.081 1.00 93.62 95 CYS A CA 1
ATOM 716 C C . CYS A 1 95 ? -14.110 -10.619 -2.715 1.00 93.62 95 CYS A C 1
A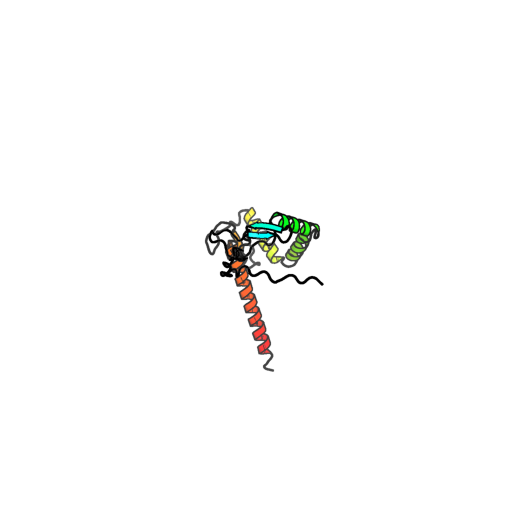TOM 718 O O . CYS A 1 95 ? -15.014 -10.889 -1.938 1.00 93.62 95 CYS A O 1
ATOM 720 N N . ALA A 1 96 ? -12.822 -10.801 -2.412 1.00 95.56 96 ALA A N 1
ATOM 721 C CA . ALA A 1 96 ? -12.366 -11.375 -1.147 1.00 95.56 96 ALA A CA 1
ATOM 722 C C . ALA A 1 96 ? -12.330 -10.377 0.027 1.00 95.56 96 ALA A C 1
ATOM 724 O O . ALA A 1 96 ? -12.169 -10.800 1.162 1.00 95.56 96 ALA A O 1
ATOM 725 N N . ASN A 1 97 ? -12.416 -9.065 -0.232 1.00 95.00 97 ASN A N 1
ATOM 726 C CA . ASN A 1 97 ? -12.344 -8.014 0.797 1.00 95.00 97 ASN A CA 1
ATOM 727 C C . ASN A 1 97 ? -13.434 -6.940 0.570 1.00 95.00 97 ASN A C 1
ATOM 729 O O . ASN A 1 97 ? -13.108 -5.764 0.329 1.00 95.00 97 ASN A O 1
ATOM 733 N N . PRO A 1 98 ? -14.728 -7.311 0.568 1.00 94.38 98 PRO A N 1
ATOM 734 C CA . PRO A 1 98 ? -15.822 -6.373 0.314 1.00 94.38 98 PRO A CA 1
ATOM 735 C C . PRO A 1 98 ? -15.876 -5.230 1.341 1.00 94.38 98 PRO A C 1
ATOM 737 O O . PRO A 1 98 ? -16.135 -4.083 0.969 1.00 94.38 98 PRO A O 1
ATOM 740 N N . GLU A 1 99 ? -15.569 -5.507 2.607 1.00 94.75 99 GLU A N 1
ATOM 741 C CA . GLU A 1 99 ? -15.537 -4.541 3.706 1.00 94.75 99 GLU A CA 1
ATOM 742 C C . GLU A 1 99 ? -14.450 -3.478 3.501 1.00 94.75 99 GLU A C 1
ATOM 744 O O . GLU A 1 99 ? -14.736 -2.278 3.532 1.00 94.75 99 GLU A O 1
ATOM 749 N N . LYS A 1 100 ? -13.224 -3.892 3.153 1.00 93.94 100 LYS A N 1
ATOM 750 C CA . LYS A 1 100 ? -12.118 -2.959 2.875 1.00 93.94 100 LYS A CA 1
ATOM 751 C C . LYS A 1 100 ? -12.406 -2.113 1.648 1.00 93.94 100 LYS A C 1
ATOM 753 O O . LYS A 1 100 ? -12.152 -0.908 1.638 1.00 93.94 100 LYS A O 1
ATOM 758 N N . ARG A 1 101 ? -12.979 -2.727 0.609 1.00 94.75 101 ARG A N 1
ATOM 759 C CA . ARG A 1 101 ? -13.400 -2.014 -0.600 1.00 94.75 101 ARG A CA 1
ATOM 760 C C . ARG A 1 101 ? -14.438 -0.943 -0.271 1.00 94.75 101 ARG A C 1
ATOM 762 O O . ARG A 1 101 ? -14.290 0.188 -0.735 1.00 94.75 101 ARG A O 1
ATOM 769 N N . ARG A 1 102 ? -15.461 -1.276 0.522 1.00 95.00 102 ARG A N 1
ATOM 770 C CA . ARG A 1 102 ? -16.495 -0.327 0.956 1.00 95.00 102 ARG A CA 1
ATOM 771 C C . ARG A 1 102 ? -15.886 0.828 1.748 1.00 95.00 102 ARG A C 1
ATOM 773 O O . ARG A 1 102 ? -16.209 1.979 1.461 1.00 95.00 102 ARG A O 1
ATOM 780 N N . ALA A 1 103 ? -14.977 0.539 2.678 1.00 94.94 103 ALA A N 1
ATOM 781 C CA . ALA A 1 103 ? -14.305 1.562 3.472 1.00 94.94 103 ALA A CA 1
ATOM 782 C C . ALA A 1 103 ? -13.495 2.536 2.608 1.00 94.94 103 ALA A C 1
ATOM 784 O O . ALA A 1 103 ? -13.695 3.749 2.684 1.00 94.94 103 ALA A O 1
ATOM 785 N N . HIS A 1 104 ? -12.679 2.017 1.689 1.00 94.31 104 HIS A N 1
ATOM 786 C CA . HIS A 1 104 ? -11.935 2.859 0.754 1.00 94.31 104 HIS A CA 1
ATOM 787 C C . HIS A 1 104 ? -12.854 3.702 -0.137 1.00 94.31 104 HIS A C 1
ATOM 789 O O . HIS A 1 104 ? -12.597 4.888 -0.345 1.00 94.31 104 HIS A O 1
ATOM 795 N N . GLN A 1 105 ? -13.947 3.125 -0.645 1.00 95.69 105 GLN A N 1
ATOM 796 C CA . GLN A 1 105 ? -14.913 3.867 -1.456 1.00 95.69 105 GLN A CA 1
ATOM 797 C C . GLN A 1 105 ? -15.595 4.988 -0.669 1.00 95.69 105 GLN A C 1
ATOM 799 O O . GLN A 1 105 ? -15.777 6.074 -1.219 1.00 95.69 105 GLN A O 1
ATOM 804 N N . ALA A 1 106 ? -15.952 4.752 0.593 1.00 96.31 106 ALA A N 1
ATOM 805 C CA . ALA A 1 106 ? -16.558 5.759 1.457 1.00 96.31 106 ALA A CA 1
ATOM 806 C C . ALA A 1 106 ? -15.606 6.938 1.702 1.00 96.31 106 ALA A C 1
ATOM 808 O O . ALA A 1 106 ? -16.007 8.082 1.503 1.00 96.31 106 ALA A O 1
ATOM 809 N N . VAL A 1 107 ? -14.332 6.672 2.014 1.00 96.31 107 VAL A N 1
ATOM 810 C CA . VAL A 1 107 ? -13.305 7.720 2.154 1.00 96.31 107 VAL A CA 1
ATOM 811 C C . VAL A 1 107 ? -13.134 8.495 0.852 1.00 96.31 107 VAL A C 1
ATOM 813 O O . VAL A 1 107 ? -13.142 9.721 0.864 1.00 96.31 107 VAL A O 1
ATOM 816 N N . CYS A 1 108 ? -13.021 7.814 -0.294 1.00 95.69 108 CYS A N 1
ATOM 817 C CA . CYS A 1 108 ? -12.896 8.488 -1.588 1.00 95.69 108 CYS A CA 1
ATOM 818 C C . CYS A 1 108 ? -14.099 9.385 -1.901 1.00 95.69 108 CYS A C 1
ATOM 820 O O . CYS A 1 108 ? -13.917 10.464 -2.465 1.00 95.69 108 CYS A O 1
ATOM 822 N N . ARG A 1 109 ? -15.315 8.947 -1.556 1.00 97.12 109 ARG A N 1
ATOM 823 C CA . ARG A 1 109 ? -16.532 9.752 -1.711 1.00 97.12 109 ARG A CA 1
ATOM 824 C C . ARG A 1 109 ? -16.506 10.962 -0.782 1.00 97.12 109 ARG A C 1
ATOM 826 O O . ARG A 1 109 ? -16.688 12.065 -1.275 1.00 97.12 109 ARG A O 1
ATOM 833 N N . ALA A 1 110 ? -16.198 10.767 0.499 1.00 96.56 110 ALA A N 1
ATOM 834 C CA . ALA A 1 110 ? -16.155 11.835 1.496 1.00 96.56 110 ALA A CA 1
ATOM 835 C C . ALA A 1 110 ? -15.068 12.885 1.203 1.00 96.56 110 ALA A C 1
ATOM 837 O O . ALA A 1 110 ? -15.294 14.077 1.383 1.00 96.56 110 ALA A O 1
ATOM 838 N N . LEU A 1 111 ? -13.910 12.459 0.685 1.00 96.25 111 LEU A N 1
ATOM 839 C CA . LEU A 1 111 ? -12.857 13.361 0.207 1.00 96.25 111 LEU A CA 1
ATOM 840 C C . LEU A 1 111 ? -13.302 14.176 -1.012 1.00 96.25 111 LEU A C 1
ATOM 842 O O . LEU A 1 111 ? -12.915 15.329 -1.154 1.00 96.25 111 LEU A O 1
ATOM 846 N N . ARG A 1 112 ? -14.086 13.573 -1.915 1.00 96.12 112 ARG A N 1
ATOM 847 C CA . ARG A 1 112 ? -14.584 14.252 -3.119 1.00 96.1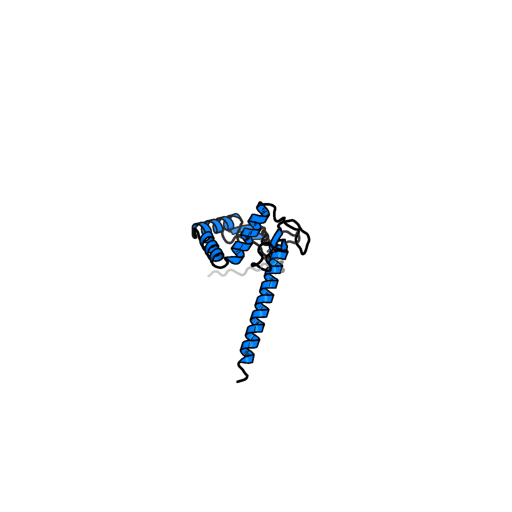2 112 ARG A CA 1
ATOM 848 C C . ARG A 1 112 ? -15.720 15.220 -2.803 1.00 96.12 112 ARG A C 1
ATOM 850 O O . ARG A 1 112 ? -15.797 16.263 -3.435 1.00 96.12 112 ARG A O 1
ATOM 857 N N . SER A 1 113 ? -16.587 14.870 -1.855 1.00 96.06 113 SER A N 1
ATOM 858 C CA . SER A 1 113 ? -17.676 15.735 -1.393 1.00 96.06 113 SER A CA 1
ATOM 859 C C . SER A 1 113 ? -17.213 16.821 -0.420 1.00 96.06 113 SER A C 1
ATOM 861 O O . SER A 1 113 ? -18.001 17.698 -0.093 1.00 96.06 113 SER A O 1
ATOM 863 N N . GLY A 1 114 ? -15.972 16.757 0.076 1.00 94.50 114 GLY A N 1
ATOM 864 C CA . GLY A 1 114 ? -15.447 17.683 1.084 1.00 94.50 114 GLY A CA 1
ATOM 865 C C . GLY A 1 114 ? -15.929 17.406 2.512 1.00 94.50 114 GLY A C 1
ATOM 866 O O . GLY A 1 114 ? -15.528 18.101 3.436 1.00 94.50 114 GLY A O 1
ATOM 867 N N . THR A 1 115 ? -16.745 16.368 2.722 1.00 95.00 115 THR A N 1
ATOM 868 C CA . THR A 1 115 ? -17.205 15.937 4.056 1.00 95.00 115 THR A CA 1
ATOM 869 C C . THR A 1 115 ? -16.052 15.415 4.917 1.00 95.00 115 THR A C 1
ATOM 871 O O . THR A 1 115 ? -16.123 15.437 6.141 1.00 95.00 115 THR A O 1
ATOM 874 N N . LEU A 1 116 ? -14.983 14.934 4.279 1.00 94.94 116 LEU A N 1
ATOM 875 C CA . LEU A 1 116 ? -13.750 14.527 4.936 1.00 94.94 116 LEU A CA 1
ATOM 876 C C . LEU A 1 116 ? -12.582 15.307 4.337 1.00 94.94 116 LEU A C 1
ATOM 878 O O . LEU A 1 116 ? -12.411 15.340 3.120 1.00 94.94 116 LEU A O 1
ATOM 882 N N . THR A 1 117 ? -11.734 15.859 5.199 1.00 94.62 117 THR A N 1
ATOM 883 C CA . THR A 1 117 ? -10.504 16.555 4.802 1.00 94.62 117 THR A CA 1
ATOM 884 C C . THR A 1 117 ? -9.291 15.723 5.198 1.00 94.62 117 THR A C 1
ATOM 886 O O . THR A 1 117 ? -9.270 15.087 6.253 1.00 94.62 117 THR A O 1
ATOM 889 N N . LYS A 1 118 ? -8.264 15.704 4.341 1.00 94.94 118 LYS A N 1
ATOM 890 C CA . LYS A 1 118 ? -7.010 15.005 4.648 1.00 94.94 118 LYS A CA 1
ATOM 891 C C . LYS A 1 118 ? -6.280 15.704 5.791 1.00 94.94 118 LYS A C 1
ATOM 893 O O . LYS A 1 118 ? -5.930 16.873 5.663 1.00 94.94 118 LYS A O 1
ATOM 898 N N . GLY A 1 119 ? -6.012 14.968 6.864 1.00 94.44 119 GLY A N 1
ATOM 899 C CA . GLY A 1 119 ? -5.168 15.425 7.962 1.00 94.44 119 GLY A CA 1
ATOM 900 C C . GLY A 1 119 ? -3.672 15.200 7.703 1.00 94.44 119 GLY A C 1
ATOM 901 O O . GLY A 1 119 ? -3.294 14.483 6.767 1.00 94.44 119 GLY A O 1
ATOM 902 N N . PRO A 1 120 ? -2.801 15.800 8.533 1.00 97.06 120 PRO A N 1
ATOM 903 C CA . PRO A 1 120 ? -1.380 15.482 8.547 1.00 97.06 120 PRO A CA 1
ATOM 904 C C . PRO A 1 120 ? -1.139 14.057 9.063 1.00 97.06 120 PRO A C 1
ATOM 906 O O . PRO A 1 120 ? -1.989 13.450 9.710 1.00 97.06 120 PRO A O 1
ATOM 909 N N . CYS A 1 121 ? 0.051 13.519 8.802 1.00 97.44 121 CYS A N 1
ATOM 910 C CA . CYS A 1 121 ? 0.467 12.241 9.368 1.00 97.44 121 CYS A CA 1
ATOM 911 C C . CYS A 1 121 ? 0.445 12.289 10.905 1.00 97.44 121 CYS A C 1
ATOM 913 O O . CYS A 1 121 ? 1.167 13.095 11.484 1.00 97.44 121 CYS A O 1
ATOM 915 N N . ALA A 1 122 ? -0.269 11.369 11.556 1.00 96.44 122 ALA A N 1
ATOM 916 C CA . ALA A 1 122 ? -0.396 11.345 13.017 1.00 96.44 122 ALA A CA 1
ATOM 917 C C . ALA A 1 122 ? 0.942 11.139 13.760 1.00 96.44 122 ALA A C 1
ATOM 919 O O . ALA A 1 122 ? 1.085 11.568 14.895 1.00 96.44 122 ALA A O 1
ATOM 920 N N . THR A 1 123 ? 1.944 10.529 13.115 1.00 95.44 123 THR A N 1
ATOM 921 C CA . THR A 1 123 ? 3.264 10.287 13.726 1.00 95.44 123 THR A CA 1
ATOM 922 C C . THR A 1 123 ? 4.269 11.418 13.497 1.00 95.44 123 THR A C 1
ATOM 924 O O . THR A 1 123 ? 5.079 11.697 14.369 1.00 95.44 123 THR A O 1
ATOM 927 N N . CYS A 1 124 ? 4.289 12.045 12.313 1.00 95.19 124 CYS A N 1
ATOM 928 C CA . CYS A 1 124 ? 5.332 13.029 11.969 1.00 95.19 124 CYS A CA 1
ATOM 929 C C . CYS A 1 124 ? 4.822 14.363 11.430 1.00 95.19 124 CYS A C 1
ATOM 931 O O . CYS A 1 124 ? 5.615 15.147 10.917 1.00 95.19 124 CYS A O 1
ATOM 933 N N . GLY A 1 125 ? 3.513 14.598 11.438 1.00 95.44 125 GLY A N 1
ATOM 934 C CA . GLY A 1 125 ? 2.911 15.870 11.038 1.00 95.44 125 GLY A CA 1
ATOM 935 C C . GLY A 1 125 ? 2.985 16.204 9.544 1.00 95.44 125 GLY A C 1
ATOM 936 O O . GLY A 1 125 ? 2.433 17.210 9.114 1.00 95.44 125 GLY A O 1
ATOM 937 N N . THR A 1 126 ? 3.639 15.388 8.707 1.00 94.44 126 THR A N 1
ATOM 938 C CA . THR A 1 126 ? 3.760 15.715 7.279 1.00 94.44 126 THR A CA 1
ATOM 939 C C . THR A 1 126 ? 2.407 15.657 6.573 1.00 94.44 126 THR A C 1
ATOM 941 O O . THR A 1 126 ? 1.634 14.719 6.761 1.00 94.44 126 THR A O 1
ATOM 944 N N . THR A 1 127 ? 2.153 16.627 5.701 1.00 94.12 127 THR A N 1
ATOM 945 C CA . THR A 1 127 ? 0.974 16.688 4.823 1.00 94.12 127 THR A CA 1
ATOM 946 C C . THR A 1 127 ? 1.250 16.106 3.434 1.00 94.12 127 THR A C 1
ATOM 948 O O . THR A 1 127 ? 0.358 15.999 2.591 1.00 94.12 127 THR A O 1
ATOM 951 N N . LYS A 1 128 ? 2.493 15.682 3.169 1.00 91.56 128 LYS A N 1
ATOM 952 C CA . LYS A 1 128 ? 2.908 15.134 1.874 1.00 91.56 128 LYS A CA 1
ATOM 953 C C . LYS A 1 128 ? 2.636 13.632 1.812 1.00 91.56 128 LYS A C 1
ATOM 955 O O . LYS A 1 128 ? 3.082 12.878 2.673 1.00 91.56 128 LYS A O 1
ATOM 960 N N . ARG A 1 129 ? 1.979 13.189 0.730 1.00 90.12 129 ARG A N 1
ATOM 961 C CA . ARG A 1 129 ? 1.721 11.763 0.420 1.00 90.12 129 ARG A CA 1
ATOM 962 C C . ARG A 1 129 ? 1.106 10.999 1.603 1.00 90.12 129 ARG A C 1
ATOM 964 O O . ARG A 1 129 ? 1.614 9.953 2.014 1.00 90.12 129 ARG A O 1
ATOM 971 N N . VAL A 1 130 ? 0.038 11.567 2.155 1.00 94.81 130 VAL A N 1
ATOM 972 C CA . VAL A 1 130 ? -0.707 10.999 3.281 1.00 94.81 130 VAL A CA 1
ATOM 973 C C . VAL A 1 130 ? -1.830 10.104 2.761 1.00 94.81 130 VAL A C 1
ATOM 975 O O . VAL A 1 130 ? -2.549 10.458 1.821 1.00 94.81 130 VAL A O 1
ATOM 978 N N . GLU A 1 131 ? -1.939 8.929 3.363 1.00 94.88 131 GLU A N 1
ATOM 979 C CA . GLU A 1 131 ? -2.871 7.855 3.046 1.00 94.88 131 GLU A CA 1
ATOM 980 C C . GLU A 1 131 ? -3.784 7.624 4.259 1.00 94.88 131 GLU A C 1
ATOM 982 O O . GLU A 1 131 ? -3.362 7.792 5.406 1.00 94.88 131 GLU A O 1
ATOM 987 N N . ALA A 1 132 ? -5.044 7.269 4.001 1.00 96.06 132 ALA A N 1
ATOM 988 C CA . ALA A 1 132 ? -5.988 6.901 5.048 1.00 96.06 132 ALA A CA 1
ATOM 989 C C . ALA A 1 132 ? -5.706 5.466 5.505 1.00 96.06 132 ALA A C 1
ATOM 991 O O . ALA A 1 132 ? -5.716 4.540 4.689 1.00 96.06 132 ALA A O 1
ATOM 992 N N . HIS A 1 133 ? -5.470 5.297 6.801 1.00 96.00 133 HIS A N 1
ATOM 993 C CA . HIS A 1 133 ? -5.361 4.004 7.452 1.00 96.00 133 HIS A CA 1
ATOM 994 C C . HIS A 1 133 ? -6.651 3.689 8.202 1.00 96.00 133 HIS A C 1
ATOM 996 O O . HIS A 1 133 ? -7.206 4.545 8.892 1.00 96.00 133 HIS A O 1
ATOM 1002 N N . HIS A 1 134 ? -7.111 2.452 8.056 1.00 94.62 134 HIS A N 1
ATOM 1003 C CA . HIS A 1 134 ? -8.288 1.937 8.736 1.00 94.62 134 HIS A CA 1
ATOM 1004 C C . HIS A 1 134 ? -7.826 0.951 9.809 1.00 94.62 134 HIS A C 1
ATOM 1006 O O . HIS A 1 134 ? -7.347 -0.125 9.460 1.00 94.62 134 HIS A O 1
ATOM 1012 N N . GLU A 1 135 ? -7.980 1.314 11.083 1.00 92.44 135 GLU A N 1
ATOM 1013 C CA . GLU A 1 135 ? -7.810 0.374 12.207 1.00 92.44 135 GLU A CA 1
ATOM 1014 C C . GLU A 1 135 ? -9.009 -0.586 12.279 1.00 92.44 135 GLU A C 1
ATOM 1016 O O . GLU A 1 135 ? -8.866 -1.778 12.525 1.00 92.44 135 GLU A O 1
ATOM 1021 N N . ASP A 1 136 ? -10.202 -0.062 11.990 1.00 92.56 136 ASP A N 1
ATOM 1022 C CA . ASP A 1 136 ? -11.452 -0.809 11.961 1.00 92.56 136 ASP A CA 1
ATOM 1023 C C . ASP A 1 136 ? -12.210 -0.512 10.661 1.00 92.56 136 ASP A C 1
ATOM 1025 O O . ASP A 1 136 ? -12.745 0.578 10.446 1.00 92.56 136 ASP A O 1
ATOM 1029 N N . TYR A 1 137 ? -12.261 -1.506 9.774 1.00 92.50 137 TYR A N 1
ATOM 1030 C CA . TYR A 1 137 ? -12.937 -1.395 8.482 1.00 92.50 137 TYR A CA 1
ATOM 1031 C C . TYR A 1 137 ? -14.471 -1.326 8.594 1.00 92.50 137 TYR A C 1
ATOM 1033 O O . TYR A 1 137 ? -15.117 -0.931 7.620 1.00 92.50 137 TYR A O 1
ATOM 1041 N N . ALA A 1 138 ? -15.065 -1.648 9.753 1.00 93.50 138 ALA A N 1
ATOM 1042 C CA . ALA A 1 138 ? -16.501 -1.488 9.992 1.00 93.50 138 ALA A CA 1
ATOM 1043 C C . ALA A 1 138 ? -16.908 -0.013 10.152 1.00 93.50 138 ALA A C 1
ATOM 1045 O O . ALA A 1 138 ? -18.067 0.339 9.920 1.00 93.50 138 ALA A O 1
ATOM 1046 N N . ARG A 1 139 ? -15.954 0.869 10.483 1.00 93.31 139 ARG A N 1
ATOM 1047 C CA . ARG A 1 139 ? -16.156 2.316 10.644 1.00 93.31 139 ARG A CA 1
ATOM 1048 C C . ARG A 1 139 ? -15.426 3.082 9.537 1.00 93.31 139 ARG A C 1
ATOM 1050 O O . ARG A 1 139 ? -14.354 3.640 9.749 1.00 93.31 139 ARG A O 1
ATOM 1057 N N . PRO A 1 140 ? -16.003 3.159 8.327 1.00 92.12 140 PRO A N 1
ATOM 1058 C CA . PRO A 1 140 ? -15.262 3.516 7.122 1.00 92.12 140 PRO A CA 1
ATOM 1059 C C . PRO A 1 140 ? -14.764 4.967 7.070 1.00 92.12 140 PRO A C 1
ATOM 1061 O O . PRO A 1 140 ? -13.811 5.246 6.351 1.00 92.12 140 PRO A O 1
ATOM 1064 N N . LEU A 1 141 ? -15.394 5.890 7.803 1.00 94.00 141 LEU A N 1
ATOM 1065 C CA . LEU A 1 141 ? -14.976 7.297 7.869 1.00 94.00 141 LEU A CA 1
ATOM 1066 C C . LEU A 1 141 ? -14.057 7.597 9.062 1.00 94.00 141 LEU A C 1
ATOM 1068 O O . LEU A 1 141 ? -13.475 8.677 9.118 1.00 94.00 141 LEU A O 1
ATOM 1072 N N . VAL A 1 142 ? -13.897 6.646 9.988 1.00 94.88 142 VAL A N 1
ATOM 1073 C CA . VAL A 1 142 ? -12.964 6.761 11.111 1.00 94.88 142 VAL A CA 1
ATOM 1074 C C . VAL A 1 142 ? -11.603 6.288 10.619 1.00 94.88 142 VAL A C 1
ATOM 1076 O O . VAL A 1 142 ? -11.307 5.094 10.598 1.00 94.88 142 VAL A O 1
ATOM 1079 N N . VAL A 1 143 ? -10.796 7.237 10.149 1.00 95.62 143 VAL A N 1
ATOM 1080 C CA . VAL A 1 143 ? -9.479 6.962 9.571 1.00 95.62 143 VAL A CA 1
ATOM 1081 C C . VAL A 1 143 ? -8.394 7.763 10.258 1.00 95.62 143 VAL A C 1
ATOM 1083 O O . VAL A 1 143 ? -8.573 8.939 10.570 1.00 95.62 143 VAL A O 1
ATOM 1086 N N . THR A 1 144 ? -7.238 7.133 10.415 1.00 96.31 144 THR A N 1
ATOM 1087 C CA . THR A 1 144 ? -6.020 7.812 10.849 1.00 96.31 144 THR A CA 1
ATOM 1088 C C . THR A 1 144 ? -5.173 8.125 9.627 1.00 96.31 144 THR A C 1
ATOM 1090 O O . THR A 1 144 ? -4.975 7.290 8.744 1.00 96.31 144 THR A O 1
ATOM 1093 N N . TRP A 1 145 ? -4.667 9.348 9.551 1.00 97.19 145 TRP A N 1
ATOM 1094 C CA . TRP A 1 145 ? -3.852 9.798 8.433 1.00 97.19 145 TRP A CA 1
ATOM 1095 C C . TR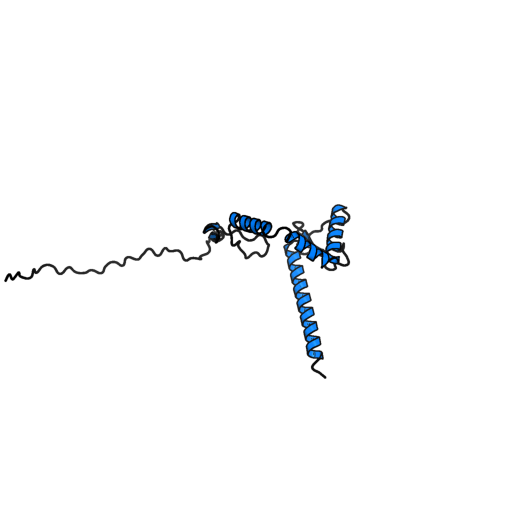P A 1 145 ? -2.382 9.452 8.673 1.00 97.19 145 TRP A C 1
ATOM 1097 O O . TRP A 1 145 ? -1.793 9.865 9.671 1.00 97.19 145 TRP A O 1
ATOM 1107 N N . PHE A 1 146 ? -1.754 8.729 7.743 1.00 96.62 146 PHE A N 1
ATOM 1108 C CA . PHE A 1 146 ? -0.327 8.408 7.815 1.00 96.62 146 PHE A CA 1
ATOM 1109 C C . PHE A 1 146 ? 0.387 8.688 6.500 1.00 96.62 146 PHE A C 1
ATOM 1111 O O . PHE A 1 146 ? -0.127 8.421 5.418 1.00 96.62 146 PHE A O 1
ATOM 1118 N N . CYS A 1 147 ? 1.617 9.195 6.566 1.00 95.12 147 CYS A N 1
ATOM 1119 C CA . CYS A 1 147 ? 2.476 9.208 5.388 1.00 95.12 147 CYS A CA 1
ATOM 1120 C C . CYS A 1 147 ? 2.842 7.770 5.001 1.00 95.12 147 CYS A C 1
ATOM 1122 O O . CYS A 1 147 ? 2.865 6.879 5.850 1.00 95.12 147 CYS A O 1
ATOM 1124 N N . ARG A 1 148 ? 3.200 7.543 3.733 1.00 91.25 148 ARG A N 1
ATOM 1125 C CA . ARG A 1 148 ? 3.546 6.210 3.203 1.00 91.25 148 ARG A CA 1
ATOM 1126 C C . ARG A 1 148 ? 4.475 5.383 4.110 1.00 91.25 148 ARG A C 1
ATOM 1128 O O . ARG A 1 148 ? 4.292 4.174 4.227 1.00 91.25 148 ARG A O 1
ATOM 1135 N N . ARG A 1 149 ? 5.468 6.024 4.743 1.00 91.44 149 ARG A N 1
ATOM 1136 C CA . ARG A 1 149 ? 6.424 5.369 5.654 1.00 91.44 149 ARG A CA 1
ATOM 1137 C C . ARG A 1 149 ? 5.737 4.831 6.910 1.00 91.44 149 ARG A C 1
ATOM 1139 O O . ARG A 1 149 ? 5.886 3.650 7.204 1.00 91.44 149 ARG A O 1
ATOM 1146 N N . HIS A 1 150 ? 4.986 5.675 7.618 1.00 94.56 150 HIS A N 1
ATOM 1147 C CA . HIS A 1 150 ? 4.286 5.274 8.842 1.00 94.56 150 HIS A CA 1
ATOM 1148 C C . HIS A 1 150 ? 3.097 4.366 8.552 1.00 94.56 150 HIS A C 1
ATOM 1150 O O . HIS A 1 150 ? 2.850 3.438 9.306 1.00 94.56 150 HIS A O 1
ATOM 1156 N N . HIS A 1 151 ? 2.438 4.544 7.406 1.00 94.62 151 HIS A N 1
ATOM 1157 C CA . HIS A 1 151 ? 1.368 3.651 6.988 1.00 94.62 151 HIS A CA 1
ATOM 1158 C C . HIS A 1 151 ? 1.876 2.207 6.833 1.00 94.62 151 HIS A C 1
ATOM 1160 O O . HIS A 1 151 ? 1.259 1.273 7.333 1.00 94.62 151 HIS A O 1
ATOM 1166 N N . LEU A 1 152 ? 3.042 2.014 6.199 1.00 91.56 152 LEU A N 1
ATOM 1167 C CA . LEU A 1 152 ? 3.688 0.700 6.113 1.00 91.56 152 LEU A CA 1
ATOM 1168 C C . LEU A 1 152 ? 4.162 0.167 7.465 1.00 91.56 152 LEU A C 1
ATOM 1170 O O . LEU A 1 152 ? 4.084 -1.039 7.679 1.00 91.56 152 LEU A O 1
ATOM 1174 N N . ALA A 1 153 ? 4.688 1.034 8.333 1.00 92.81 153 ALA A N 1
ATOM 1175 C CA . ALA A 1 153 ? 5.113 0.638 9.672 1.00 92.81 153 ALA A CA 1
ATOM 1176 C C . ALA A 1 153 ? 3.927 0.083 10.473 1.00 92.81 153 ALA A C 1
ATOM 1178 O O . ALA A 1 153 ? 4.007 -1.046 10.945 1.00 92.81 153 ALA A O 1
ATOM 1179 N N . ARG A 1 154 ? 2.789 0.787 10.469 1.00 95.06 154 ARG A N 1
ATOM 1180 C CA . ARG A 1 154 ? 1.575 0.343 11.160 1.00 95.06 154 ARG A CA 1
ATOM 1181 C C . ARG A 1 154 ? 1.052 -0.997 10.637 1.00 95.06 154 ARG A C 1
ATOM 1183 O O . ARG A 1 154 ? 0.732 -1.879 11.421 1.00 95.06 154 ARG A O 1
ATOM 1190 N N . HIS A 1 155 ? 1.054 -1.217 9.318 1.00 93.62 155 HIS A N 1
ATOM 1191 C CA . HIS A 1 155 ? 0.698 -2.533 8.755 1.00 93.62 155 HIS A CA 1
ATOM 1192 C C . HIS A 1 155 ? 1.634 -3.662 9.211 1.00 93.62 155 HIS A C 1
ATOM 1194 O O . HIS A 1 155 ? 1.184 -4.795 9.359 1.00 93.62 155 HIS A O 1
ATOM 1200 N N . ARG A 1 156 ? 2.928 -3.384 9.428 1.00 92.12 156 ARG A N 1
ATOM 1201 C CA . ARG A 1 156 ? 3.876 -4.382 9.957 1.00 92.12 156 ARG A CA 1
ATOM 1202 C C . ARG A 1 156 ? 3.617 -4.680 11.428 1.00 92.12 156 ARG A C 1
ATOM 1204 O O . ARG A 1 156 ? 3.699 -5.840 11.807 1.00 92.12 156 ARG A O 1
ATOM 1211 N N . GLU A 1 157 ? 3.297 -3.661 12.220 1.00 93.00 157 GLU A N 1
ATOM 1212 C CA . GLU A 1 157 ? 2.912 -3.818 13.628 1.00 93.00 157 GLU A CA 1
ATOM 1213 C C . GLU A 1 157 ? 1.658 -4.686 13.745 1.00 93.00 157 GLU A C 1
ATOM 1215 O O . GLU A 1 157 ? 1.707 -5.721 14.394 1.00 93.00 157 GLU A O 1
ATOM 1220 N N . ILE A 1 158 ? 0.596 -4.367 12.996 1.00 92.12 158 ILE A N 1
ATOM 1221 C CA . ILE A 1 158 ? -0.639 -5.170 12.961 1.00 92.12 158 ILE A CA 1
ATOM 1222 C C . ILE A 1 158 ? -0.347 -6.617 12.523 1.00 92.12 158 ILE A C 1
ATOM 1224 O O . ILE A 1 158 ? -0.874 -7.573 13.093 1.00 92.12 158 ILE A O 1
ATOM 1228 N N . ALA A 1 159 ? 0.514 -6.817 11.519 1.00 90.88 159 ALA A N 1
ATOM 1229 C CA . ALA A 1 159 ? 0.915 -8.159 11.094 1.00 90.88 159 ALA A CA 1
ATOM 1230 C C . ALA A 1 159 ? 1.683 -8.922 12.193 1.00 90.88 159 ALA A C 1
ATOM 1232 O O . ALA A 1 159 ? 1.481 -10.122 12.364 1.00 90.88 159 ALA A O 1
ATOM 1233 N N . ALA A 1 160 ? 2.541 -8.241 12.956 1.00 91.19 160 ALA A N 1
ATOM 1234 C CA . ALA A 1 160 ? 3.263 -8.838 14.076 1.00 91.19 160 ALA A CA 1
ATOM 1235 C C . ALA A 1 160 ? 2.327 -9.160 15.254 1.00 91.19 160 ALA A C 1
ATOM 1237 O O . ALA A 1 160 ? 2.403 -10.255 15.808 1.00 91.19 160 ALA A O 1
ATOM 1238 N N . GLU A 1 161 ? 1.405 -8.253 15.589 1.00 90.62 161 GLU A N 1
ATOM 1239 C CA . GLU A 1 161 ? 0.374 -8.436 16.618 1.00 90.62 161 GLU A CA 1
ATOM 1240 C C . GLU A 1 161 ? -0.524 -9.640 16.288 1.00 90.62 161 GLU A C 1
ATOM 1242 O O . GLU A 1 161 ? -0.733 -10.519 17.124 1.00 90.62 161 GLU A O 1
ATOM 1247 N N . THR A 1 162 ? -1.003 -9.736 15.043 1.00 91.25 162 THR A N 1
ATOM 1248 C CA . THR A 1 162 ? -1.836 -10.863 14.585 1.00 91.25 162 THR A CA 1
ATOM 1249 C C . THR A 1 162 ? -1.075 -12.188 14.573 1.00 91.25 162 THR A C 1
ATOM 1251 O O . THR A 1 162 ? -1.628 -13.213 14.984 1.00 91.25 162 THR A O 1
ATOM 1254 N N . ALA A 1 163 ? 0.198 -12.192 14.166 1.00 88.25 163 ALA A N 1
ATOM 1255 C CA . ALA A 1 163 ? 1.048 -13.380 14.238 1.00 88.25 163 ALA A CA 1
ATOM 1256 C C . ALA A 1 163 ? 1.271 -13.833 15.692 1.00 88.25 163 ALA A C 1
ATOM 1258 O O . ALA A 1 163 ? 1.122 -15.018 15.994 1.00 88.25 163 ALA A O 1
ATOM 1259 N N . ALA A 1 164 ? 1.553 -12.897 16.604 1.00 86.62 164 ALA A N 1
ATOM 1260 C CA . ALA A 1 164 ? 1.731 -13.180 18.025 1.00 86.62 164 ALA A CA 1
ATOM 1261 C C . ALA A 1 164 ? 0.446 -13.726 18.670 1.00 86.62 164 ALA A C 1
ATOM 1263 O O . ALA A 1 164 ? 0.497 -14.725 19.388 1.00 86.62 164 ALA A O 1
ATOM 1264 N N . ALA A 1 165 ? -0.711 -13.132 18.364 1.00 86.00 165 ALA A N 1
ATOM 1265 C CA . ALA A 1 165 ? -2.010 -13.606 18.841 1.00 86.00 165 ALA A CA 1
ATOM 1266 C C . ALA A 1 165 ? -2.333 -15.018 18.323 1.00 86.00 165 ALA A C 1
ATOM 1268 O O . ALA A 1 165 ? -2.802 -15.871 19.079 1.00 86.00 165 ALA A O 1
ATOM 1269 N N . THR A 1 166 ? -2.025 -15.289 17.051 1.00 90.56 166 THR A N 1
ATOM 1270 C CA . THR A 1 166 ? -2.192 -16.621 16.452 1.00 90.56 166 THR A CA 1
ATOM 1271 C C . THR A 1 166 ? -1.302 -17.645 17.156 1.00 90.56 166 THR A C 1
ATOM 1273 O O . THR A 1 166 ? -1.788 -18.699 17.563 1.00 90.56 166 THR A O 1
ATOM 1276 N N . HIS A 1 167 ? -0.026 -17.318 17.382 1.00 85.19 167 HIS A N 1
ATOM 1277 C CA . HIS A 1 167 ? 0.904 -18.179 18.116 1.00 85.19 167 HIS A CA 1
ATOM 1278 C C . HIS A 1 167 ? 0.427 -18.447 19.552 1.00 85.19 167 HIS A C 1
ATOM 1280 O O . HIS A 1 167 ? 0.431 -19.591 20.000 1.00 85.19 167 HIS A O 1
ATOM 1286 N N . GLN A 1 168 ? -0.045 -17.417 20.264 1.00 82.81 168 GLN A N 1
ATOM 1287 C CA . GLN A 1 168 ? -0.571 -17.560 21.623 1.00 82.81 168 GLN A CA 1
ATOM 1288 C C . GLN A 1 168 ? -1.804 -18.473 21.677 1.00 82.81 168 GLN A C 1
ATOM 1290 O O . GLN A 1 168 ? -1.913 -19.290 22.593 1.00 82.81 168 GLN A O 1
ATOM 1295 N N . LYS A 1 169 ? -2.723 -18.353 20.711 1.00 87.06 169 LYS A N 1
ATOM 1296 C CA . LYS A 1 169 ? -3.908 -19.214 20.615 1.00 87.06 169 LYS A CA 1
ATOM 1297 C C . LYS A 1 169 ? -3.513 -20.677 20.394 1.00 87.06 169 LYS A C 1
ATOM 1299 O O . LYS A 1 169 ? -3.909 -21.528 21.186 1.00 87.06 169 LYS A O 1
ATOM 1304 N N . LEU A 1 170 ? -2.668 -20.943 19.395 1.00 86.69 170 LEU A N 1
ATOM 1305 C CA . LEU A 1 170 ? -2.182 -22.293 19.088 1.00 86.69 170 LEU A CA 1
ATOM 1306 C C . LEU A 1 170 ? -1.431 -22.913 20.273 1.00 86.69 170 LEU A C 1
ATOM 1308 O O . LEU A 1 170 ? -1.624 -24.083 20.597 1.00 86.69 170 LEU A O 1
ATOM 1312 N N . TYR A 1 171 ? -0.610 -22.123 20.967 1.00 85.81 171 TYR A N 1
ATOM 1313 C CA . TYR A 1 171 ? 0.083 -22.568 22.173 1.00 85.81 171 TYR A CA 1
ATOM 1314 C C . TYR A 1 171 ? -0.889 -22.987 23.291 1.00 85.81 171 TYR A C 1
ATOM 1316 O O . TYR A 1 171 ? -0.676 -24.006 23.945 1.00 85.81 171 TYR A O 1
ATOM 1324 N N . ARG A 1 172 ? -1.981 -22.240 23.511 1.00 85.62 172 ARG A N 1
ATOM 1325 C CA . ARG A 1 172 ? -3.000 -22.597 24.517 1.00 85.62 172 ARG A CA 1
ATOM 1326 C C . ARG A 1 172 ? -3.753 -23.876 24.147 1.00 85.62 172 ARG A C 1
ATOM 1328 O O . ARG A 1 172 ? -3.949 -24.725 25.009 1.00 85.62 172 ARG A O 1
ATOM 1335 N N . GLU A 1 173 ? -4.143 -24.023 22.883 1.00 87.50 173 GLU A N 1
ATOM 1336 C CA . GLU A 1 173 ? -4.899 -25.185 22.387 1.00 87.50 173 GLU A CA 1
ATOM 1337 C C . GLU A 1 173 ? -4.071 -26.478 22.434 1.00 87.50 173 GLU A C 1
ATOM 1339 O O . GLU A 1 173 ? -4.551 -27.518 22.888 1.00 87.50 173 GLU A O 1
ATOM 1344 N N . THR A 1 174 ? -2.798 -26.404 22.037 1.00 84.88 174 THR A N 1
ATOM 1345 C CA . THR A 1 174 ? -1.882 -27.556 22.064 1.00 84.88 174 THR A CA 1
ATOM 1346 C C . THR A 1 174 ? -1.553 -28.009 23.484 1.00 84.88 174 THR A C 1
ATOM 1348 O O . THR A 1 174 ? -1.458 -29.206 23.739 1.00 84.88 174 THR A O 1
ATOM 1351 N N . ARG A 1 175 ? -1.434 -27.078 24.437 1.00 75.94 175 ARG A N 1
ATOM 1352 C CA . ARG A 1 175 ? -1.107 -27.402 25.833 1.00 75.94 175 ARG A CA 1
ATOM 1353 C C . ARG A 1 175 ? -2.328 -27.810 26.668 1.00 75.94 175 ARG A C 1
ATOM 1355 O O . ARG A 1 175 ? -2.178 -28.570 27.616 1.00 75.94 175 ARG A O 1
ATOM 1362 N N . GLY A 1 176 ? -3.527 -27.355 26.294 1.00 59.03 176 GLY A N 1
ATOM 1363 C CA . GLY A 1 176 ? -4.796 -27.777 26.899 1.00 59.03 176 GLY A CA 1
ATOM 1364 C C . GLY A 1 176 ? -5.229 -29.202 26.531 1.00 59.03 176 GLY A C 1
ATOM 1365 O O . GLY A 1 176 ? -5.991 -29.804 27.276 1.00 59.03 176 GLY A O 1
ATOM 1366 N N . SER A 1 177 ? -4.710 -29.768 25.434 1.00 57.97 177 SER A N 1
ATOM 1367 C CA . SER A 1 177 ? -4.988 -31.158 25.020 1.00 57.97 177 SER A CA 1
ATOM 1368 C C . SER A 1 177 ? -4.056 -32.203 25.653 1.00 57.97 177 SER A C 1
ATOM 1370 O O . SER A 1 177 ? -4.236 -33.390 25.419 1.00 57.97 177 SER A O 1
ATOM 1372 N N . ALA A 1 178 ? -3.056 -31.790 26.440 1.00 56.81 178 ALA A N 1
ATOM 1373 C CA . ALA A 1 178 ? -2.048 -32.682 27.028 1.00 56.81 178 ALA A CA 1
ATOM 1374 C C . ALA A 1 178 ? -2.361 -33.122 28.477 1.00 56.81 178 ALA A C 1
ATOM 1376 O O . ALA A 1 178 ? -1.481 -33.648 29.154 1.00 56.81 178 ALA A O 1
ATOM 1377 N N . HIS A 1 179 ? -3.582 -32.875 28.969 1.00 52.94 179 HIS A N 1
ATOM 1378 C CA . HIS A 1 179 ? -3.991 -33.141 30.357 1.00 52.94 179 HIS A CA 1
ATOM 1379 C C . HIS A 1 179 ? -5.230 -34.046 30.505 1.00 52.94 179 HIS A C 1
ATOM 1381 O O . HIS A 1 179 ? -5.880 -34.015 31.548 1.00 52.94 179 HIS A O 1
ATOM 1387 N N . VAL A 1 180 ? -5.540 -34.865 29.497 1.00 51.34 180 VAL A N 1
ATOM 1388 C CA . VAL A 1 180 ? -6.584 -35.903 29.571 1.00 51.34 180 VAL A CA 1
ATOM 1389 C C . VAL A 1 180 ? -5.949 -37.277 29.461 1.00 51.34 180 VAL A C 1
ATOM 1391 O O . VAL A 1 180 ? -5.096 -37.437 28.560 1.00 51.34 180 VAL A O 1
#